Protein AF-A0A9P7AA26-F1 (afdb_monomer)

pLDDT: mean 82.55, std 15.74, range [31.17, 95.56]

Organism: NCBI:txid116603

Secondary structure (DSSP, 8-state):
-EETTEEPP--TTTTT-EEE-SS-TTPPPSSEE--HHHHTEEEEETTEEEEEEEEEE-STTPPPHHHHHHHTT---S--S-S------

Foldseek 3Di:
DDDPHDDDDDAVLVVPDEAEWQDDVPDDAPAWDFDPLQQQDWDQDPVGIHGHHYTYHPPPPGDDPCVRCVVVPNDDPDPPDSDPPDDD

Solvent-accessible surface area (backbone atoms only — not comparable to full-atom values): 5657 Å² total; per-residue (Å²): 78,81,53,97,93,42,81,43,92,68,48,60,33,81,76,66,47,66,46,74,34,70,58,60,93,90,58,82,73,91,42,58,47,69,50,78,77,32,51,69,35,76,44,82,53,100,92,44,79,44,58,34,23,43,27,40,40,57,46,94,85,46,61,55,73,68,55,34,35,49,75,73,71,47,76,74,94,57,89,69,63,86,73,76,70,73,94,124

Structure (mmCIF, N/CA/C/O backbone):
data_AF-A0A9P7AA26-F1
#
_entry.id   AF-A0A9P7AA26-F1
#
loop_
_atom_site.group_PDB
_atom_site.id
_atom_site.type_symbol
_atom_site.label_atom_id
_atom_site.label_alt_id
_atom_site.label_comp_id
_atom_site.label_asym_id
_atom_site.label_entity_id
_atom_site.label_seq_id
_atom_site.pdbx_PDB_ins_code
_atom_site.Cartn_x
_atom_site.Cartn_y
_atom_site.Cartn_z
_atom_site.occupancy
_atom_site.B_iso_or_equiv
_atom_site.auth_seq_id
_atom_site.auth_comp_id
_atom_site.auth_asym_id
_atom_site.auth_atom_id
_atom_site.pdbx_PDB_model_num
ATOM 1 N N . HIS A 1 1 ? 8.113 -2.728 -18.191 1.00 79.56 1 HIS A N 1
ATOM 2 C CA . HIS A 1 1 ? 7.382 -1.899 -19.168 1.00 79.56 1 HIS A CA 1
ATOM 3 C C . HIS A 1 1 ? 8.041 -2.023 -20.522 1.00 79.56 1 HIS A C 1
ATOM 5 O O . HIS A 1 1 ? 9.242 -2.258 -20.588 1.00 79.56 1 HIS A O 1
ATOM 11 N N . TRP A 1 2 ? 7.253 -1.930 -21.588 1.00 85.81 2 TRP A N 1
ATOM 12 C CA . TRP A 1 2 ? 7.772 -2.024 -22.945 1.00 85.81 2 TRP A CA 1
ATOM 13 C C . TRP A 1 2 ? 8.397 -0.691 -23.353 1.00 85.81 2 TRP A C 1
ATOM 15 O O . TRP A 1 2 ? 7.734 0.341 -23.262 1.00 85.81 2 TRP A O 1
ATOM 25 N N . VAL A 1 3 ? 9.659 -0.719 -23.766 1.00 90.00 3 VAL A N 1
ATOM 26 C CA . VAL A 1 3 ? 10.400 0.440 -24.278 1.00 90.00 3 VAL A CA 1
ATOM 27 C C . VAL A 1 3 ? 11.198 -0.045 -25.475 1.00 90.00 3 VAL A C 1
ATOM 29 O O . VAL A 1 3 ? 11.813 -1.102 -25.396 1.00 90.00 3 VAL A O 1
ATOM 32 N N . ASP A 1 4 ? 11.155 0.682 -26.589 1.00 91.00 4 ASP A N 1
ATOM 33 C CA . ASP A 1 4 ? 11.991 0.423 -27.770 1.00 91.00 4 ASP A CA 1
ATOM 34 C C . ASP A 1 4 ? 12.036 -1.057 -28.206 1.00 91.00 4 ASP A C 1
ATOM 36 O O . ASP A 1 4 ? 13.098 -1.639 -28.423 1.00 91.00 4 ASP A O 1
ATOM 40 N N . GLY A 1 5 ? 10.870 -1.705 -28.285 1.00 93.81 5 GLY A N 1
ATOM 41 C CA . GLY A 1 5 ? 10.762 -3.072 -28.807 1.00 93.81 5 GLY A CA 1
ATOM 42 C C . GLY A 1 5 ? 11.227 -4.187 -27.863 1.00 93.81 5 GLY A C 1
ATOM 43 O O . GLY A 1 5 ? 11.343 -5.327 -28.309 1.00 93.81 5 GLY A O 1
ATOM 44 N N . HIS A 1 6 ? 11.469 -3.903 -26.581 1.00 89.06 6 HIS A N 1
ATOM 45 C CA . HIS A 1 6 ? 11.790 -4.920 -25.580 1.00 89.06 6 HIS A CA 1
ATOM 46 C C . HIS A 1 6 ? 11.147 -4.616 -24.220 1.00 89.06 6 HIS A C 1
ATOM 48 O O . HIS A 1 6 ? 10.720 -3.497 -23.924 1.00 89.0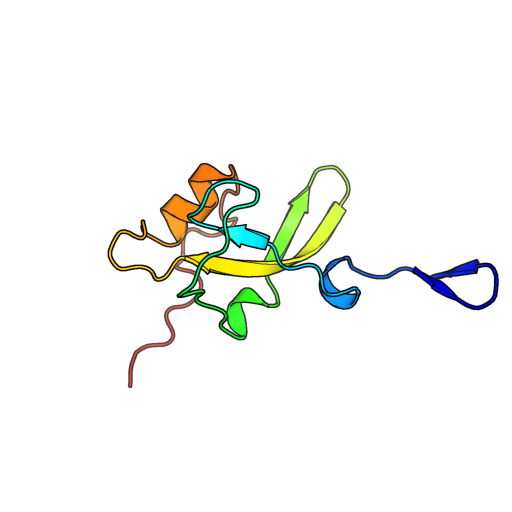6 6 HIS A O 1
ATOM 54 N N . PHE A 1 7 ? 11.056 -5.635 -23.362 1.00 84.88 7 PHE A N 1
ATOM 55 C CA . PHE A 1 7 ? 10.561 -5.463 -22.000 1.00 84.88 7 PHE A CA 1
ATOM 56 C C . PHE A 1 7 ? 11.710 -5.063 -21.076 1.00 84.88 7 PHE A C 1
ATOM 58 O O . PHE A 1 7 ? 12.661 -5.822 -20.892 1.00 84.88 7 PHE A O 1
ATOM 65 N N . LYS A 1 8 ? 11.599 -3.886 -20.460 1.00 89.00 8 LYS A N 1
ATOM 66 C CA . LYS A 1 8 ? 12.486 -3.438 -19.388 1.00 89.00 8 LYS A CA 1
ATOM 67 C C . LYS A 1 8 ? 11.836 -3.706 -18.039 1.00 89.00 8 LYS A C 1
ATOM 69 O O . LYS A 1 8 ? 10.678 -3.328 -17.833 1.00 89.00 8 LYS A O 1
ATOM 74 N N . ASP A 1 9 ? 12.578 -4.303 -17.115 1.00 83.31 9 ASP A N 1
ATOM 75 C CA . ASP A 1 9 ? 12.083 -4.524 -15.760 1.00 83.31 9 ASP A CA 1
ATOM 76 C C . ASP A 1 9 ? 11.655 -3.198 -15.105 1.00 83.31 9 ASP A C 1
ATOM 78 O O . ASP A 1 9 ? 12.278 -2.144 -15.284 1.00 83.31 9 ASP A O 1
ATOM 82 N N . THR A 1 10 ? 10.512 -3.220 -14.432 1.00 85.75 10 THR A N 1
ATOM 83 C CA . THR A 1 10 ? 9.963 -2.064 -13.726 1.00 85.75 10 THR A CA 1
ATOM 84 C C . THR A 1 10 ? 8.962 -2.529 -12.684 1.00 85.75 10 THR A C 1
ATOM 86 O O . THR A 1 10 ? 8.219 -3.485 -12.903 1.00 85.75 10 THR A O 1
ATOM 89 N N . SER A 1 11 ? 8.893 -1.811 -11.569 1.00 82.88 11 SER A N 1
ATOM 90 C CA . SER A 1 11 ? 7.885 -2.084 -10.551 1.00 82.88 11 SER A CA 1
ATOM 91 C C . SER A 1 11 ? 6.527 -1.503 -10.955 1.00 82.88 11 SER A C 1
ATOM 93 O O . SER A 1 11 ? 6.449 -0.467 -11.622 1.00 82.88 11 SER A O 1
ATOM 95 N N . LEU A 1 12 ? 5.438 -2.116 -10.485 1.00 79.19 12 LEU A N 1
ATOM 96 C CA . LEU A 1 12 ? 4.094 -1.549 -10.643 1.00 79.19 12 LEU A CA 1
A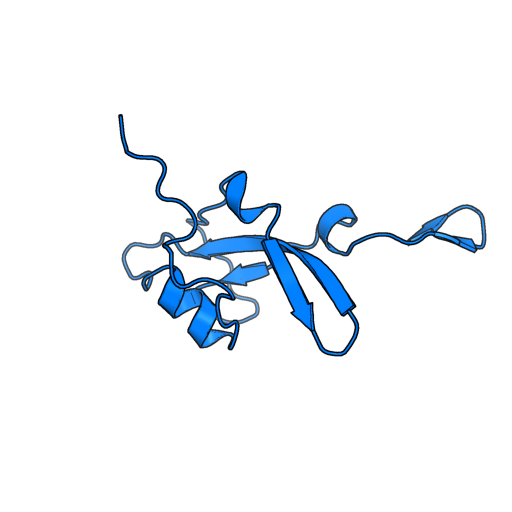TOM 97 C C . LEU A 1 12 ? 3.983 -0.157 -9.998 1.00 79.19 12 LEU A C 1
ATOM 99 O O . LEU A 1 12 ? 3.284 0.707 -10.521 1.00 79.19 12 LEU A O 1
ATOM 103 N N . LYS A 1 13 ? 4.738 0.095 -8.922 1.00 85.56 13 LYS A N 1
ATOM 104 C CA . LYS A 1 13 ? 4.870 1.421 -8.309 1.00 85.56 13 LYS A CA 1
ATOM 105 C C . LYS A 1 13 ? 5.415 2.459 -9.291 1.00 85.56 13 LYS A C 1
ATOM 107 O O . LYS A 1 13 ? 4.864 3.551 -9.383 1.00 85.56 13 LYS A O 1
ATOM 112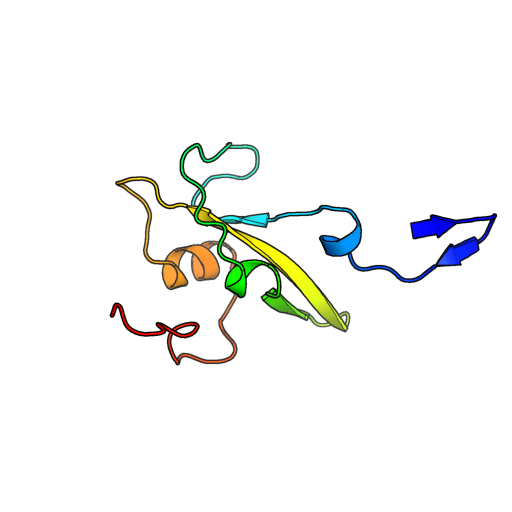 N N . THR A 1 14 ? 6.485 2.140 -10.024 1.00 85.31 14 THR A N 1
ATOM 113 C CA . THR A 1 14 ? 7.083 3.047 -11.024 1.00 85.31 14 THR A CA 1
ATOM 114 C C . THR A 1 14 ? 6.092 3.379 -12.138 1.00 85.31 14 THR A C 1
ATOM 116 O O . THR A 1 14 ? 6.108 4.484 -12.669 1.00 85.31 14 THR A O 1
ATOM 119 N N . LEU A 1 15 ? 5.193 2.443 -12.446 1.00 84.88 15 LEU A N 1
ATOM 120 C CA . LEU A 1 15 ? 4.099 2.640 -13.394 1.00 84.88 15 LEU A CA 1
ATOM 121 C C . LEU A 1 15 ? 2.895 3.403 -12.808 1.00 84.88 15 LEU A C 1
ATOM 123 O O . LEU A 1 15 ? 1.912 3.611 -13.511 1.00 84.88 15 LEU A O 1
ATOM 127 N N . GLY A 1 16 ? 2.961 3.830 -11.545 1.00 85.25 16 GLY A N 1
ATOM 128 C CA . GLY A 1 16 ? 1.931 4.633 -10.889 1.00 85.25 16 GLY A CA 1
ATOM 129 C C . GLY A 1 16 ? 0.860 3.833 -10.147 1.00 85.25 16 GLY A C 1
ATOM 130 O O . GLY A 1 16 ? -0.102 4.433 -9.668 1.00 85.25 16 GLY A O 1
ATOM 131 N N . LEU A 1 17 ? 0.998 2.508 -10.011 1.00 85.62 17 LEU A N 1
ATOM 132 C CA . LEU A 1 17 ? 0.046 1.725 -9.223 1.00 85.62 17 LEU A CA 1
ATOM 133 C C . LEU A 1 17 ? 0.147 2.089 -7.737 1.00 85.62 17 LEU A C 1
ATOM 135 O O . LEU A 1 17 ? 1.221 2.014 -7.133 1.00 85.62 17 LEU A O 1
ATOM 139 N N . ARG A 1 18 ? -1.005 2.413 -7.150 1.00 88.56 18 ARG A N 1
ATOM 140 C CA . ARG A 1 18 ? -1.190 2.636 -5.715 1.00 88.56 18 ARG A CA 1
ATOM 141 C C . ARG A 1 18 ? -2.338 1.773 -5.212 1.00 88.56 18 ARG A C 1
ATOM 143 O O . ARG A 1 18 ? -3.368 1.667 -5.878 1.00 88.56 18 ARG A O 1
ATOM 150 N N . ILE A 1 19 ? -2.156 1.148 -4.056 1.00 90.44 19 ILE A N 1
ATOM 151 C CA . ILE A 1 19 ? -3.133 0.229 -3.471 1.00 90.44 19 ILE A CA 1
ATOM 152 C C . ILE A 1 19 ? -3.857 0.950 -2.335 1.00 90.44 19 ILE A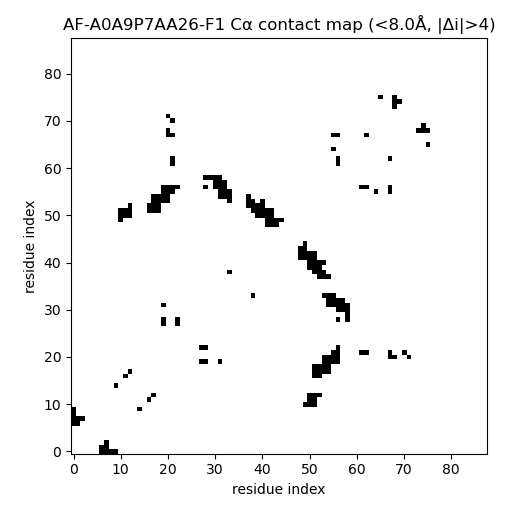 C 1
ATOM 154 O O . ILE A 1 19 ? -3.262 1.232 -1.297 1.00 90.44 19 ILE A O 1
ATOM 158 N N . GLN A 1 20 ? -5.142 1.246 -2.539 1.00 93.56 20 GLN A N 1
ATOM 159 C CA . GLN A 1 20 ? -6.000 1.859 -1.524 1.00 93.56 20 GLN A CA 1
ATOM 160 C C . GLN A 1 20 ? -6.479 0.806 -0.519 1.00 93.56 20 GLN A C 1
ATOM 162 O O . GLN A 1 20 ? -7.120 -0.175 -0.896 1.00 93.56 20 GLN A O 1
ATOM 167 N N . LEU A 1 21 ? -6.222 1.043 0.766 1.00 94.00 21 LEU A N 1
ATOM 168 C CA . LEU A 1 21 ? -6.679 0.220 1.885 1.00 94.00 21 LEU A CA 1
ATOM 169 C C . LEU A 1 21 ? -7.850 0.867 2.624 1.00 94.00 21 LEU A C 1
ATOM 171 O O . LEU A 1 21 ? -8.118 2.061 2.491 1.00 94.00 21 LEU A O 1
ATOM 175 N N . GLY A 1 22 ? -8.549 0.055 3.420 1.00 94.25 22 GLY A N 1
ATOM 176 C CA . GLY A 1 22 ? -9.631 0.502 4.301 1.00 94.25 22 GLY A CA 1
ATOM 177 C C . GLY A 1 22 ? -10.984 0.744 3.620 1.00 94.25 22 GLY A C 1
ATOM 178 O O . GLY A 1 22 ? -11.946 1.050 4.315 1.00 94.25 22 GLY A O 1
ATOM 179 N N . HIS A 1 23 ? -11.076 0.551 2.302 1.00 92.94 23 HIS A N 1
ATOM 180 C CA . HIS A 1 23 ? -12.311 0.598 1.512 1.00 92.94 23 HIS A CA 1
ATOM 181 C C . HIS A 1 23 ? -12.466 -0.663 0.656 1.00 92.94 23 HIS A C 1
ATOM 183 O O . HIS A 1 23 ? -11.519 -1.443 0.511 1.00 92.94 23 HIS A O 1
ATOM 189 N N . ARG A 1 24 ? -13.660 -0.889 0.096 1.00 89.50 24 ARG A N 1
ATOM 190 C CA . ARG A 1 24 ? -13.871 -2.004 -0.839 1.00 89.50 24 ARG A CA 1
ATOM 191 C C . ARG A 1 24 ? -13.138 -1.749 -2.155 1.00 89.50 24 ARG A C 1
ATOM 193 O O . ARG A 1 24 ? -12.894 -0.611 -2.543 1.00 89.50 24 ARG A O 1
ATOM 200 N N . VAL A 1 25 ? -12.822 -2.824 -2.873 1.00 85.38 25 VAL A N 1
ATOM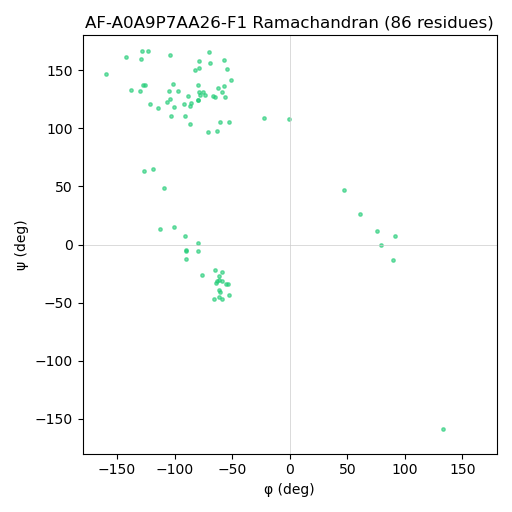 201 C CA . VAL A 1 25 ? -12.231 -2.727 -4.214 1.00 85.38 25 VAL A CA 1
ATOM 202 C C . VAL A 1 25 ? -13.147 -1.895 -5.119 1.00 85.38 25 VAL A C 1
ATOM 204 O O . VAL A 1 25 ? -14.336 -2.184 -5.228 1.00 85.38 25 VAL A O 1
ATOM 207 N N . GLY A 1 26 ? -12.585 -0.867 -5.758 1.00 85.56 26 GLY A N 1
ATOM 208 C CA . GLY A 1 26 ? -13.311 0.059 -6.633 1.00 85.56 26 GLY A CA 1
ATOM 209 C C . GLY A 1 26 ? -13.902 1.284 -5.926 1.00 85.56 26 GLY A C 1
ATOM 210 O O . GLY A 1 26 ? -14.258 2.246 -6.603 1.00 85.56 26 GLY A O 1
ATOM 211 N N . GLU A 1 27 ? -13.963 1.304 -4.592 1.00 90.81 27 GLU A N 1
ATOM 212 C CA . GLU A 1 27 ? -14.353 2.503 -3.849 1.00 90.81 27 GLU A CA 1
ATOM 213 C C . GLU A 1 27 ? -13.181 3.482 -3.739 1.00 90.81 27 GLU A C 1
ATOM 215 O O . GLU A 1 27 ? -12.042 3.111 -3.446 1.00 90.81 27 GLU A O 1
ATOM 220 N N . ARG A 1 28 ? -13.476 4.767 -3.939 1.00 90.56 28 ARG A N 1
ATOM 221 C CA . ARG A 1 28 ? -12.502 5.840 -3.756 1.00 90.56 28 ARG A CA 1
ATOM 222 C C . ARG A 1 28 ? -12.524 6.323 -2.309 1.00 90.56 28 ARG A C 1
ATOM 224 O O . ARG A 1 28 ? -13.568 6.732 -1.809 1.00 90.56 28 ARG A O 1
ATOM 231 N N . CYS A 1 29 ? -11.359 6.359 -1.669 1.00 94.12 29 CYS A N 1
ATOM 232 C CA . CYS A 1 29 ? -11.191 7.081 -0.413 1.00 94.12 29 CYS A CA 1
ATOM 233 C C . CYS A 1 29 ? -11.052 8.582 -0.695 1.00 94.12 29 CYS A C 1
ATOM 235 O O . CYS A 1 29 ? -10.248 8.987 -1.538 1.00 94.12 29 CYS A O 1
ATOM 237 N N . TYR A 1 30 ? -11.814 9.413 0.016 1.00 94.06 30 TYR A N 1
ATOM 238 C CA . TYR A 1 30 ? -11.685 10.874 -0.060 1.00 94.06 30 TYR A CA 1
ATOM 239 C C . TYR A 1 30 ? -10.699 11.444 0.963 1.00 94.06 30 TYR A C 1
ATOM 241 O O . TYR A 1 30 ? -10.296 12.594 0.826 1.00 94.06 30 TYR A O 1
ATOM 249 N N . ASN A 1 31 ? -10.281 10.641 1.948 1.00 95.00 31 ASN A N 1
ATOM 250 C CA . ASN A 1 31 ? -9.264 11.016 2.928 1.00 95.00 31 ASN A CA 1
ATOM 251 C C . ASN A 1 31 ? -8.120 9.982 3.001 1.00 95.00 31 ASN A C 1
ATOM 253 O O . ASN A 1 31 ? -7.965 9.309 4.025 1.00 95.00 31 ASN A O 1
ATOM 257 N N . PRO A 1 32 ? -7.353 9.777 1.913 1.00 93.44 3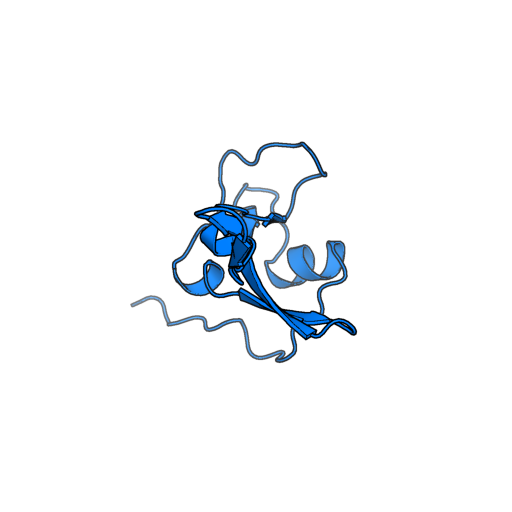2 PRO A N 1
ATOM 258 C CA . PRO A 1 32 ? -6.254 8.821 1.907 1.00 93.44 32 PRO A CA 1
ATOM 259 C C . PRO A 1 32 ? -5.032 9.356 2.667 1.00 93.44 32 PRO A C 1
ATOM 261 O O . PRO A 1 32 ? -4.534 10.453 2.408 1.00 93.44 32 PRO A O 1
ATOM 264 N N . ILE A 1 33 ? -4.481 8.539 3.560 1.00 92.06 33 ILE A N 1
ATOM 265 C CA . ILE A 1 33 ? -3.205 8.788 4.230 1.00 92.06 33 ILE A CA 1
ATOM 266 C C . ILE A 1 33 ? -2.089 8.242 3.337 1.00 92.06 33 ILE A C 1
ATOM 268 O O . ILE A 1 33 ? -1.838 7.036 3.283 1.00 92.06 33 ILE A O 1
ATOM 272 N N . SER A 1 34 ? -1.407 9.169 2.666 1.00 83.38 34 SER A N 1
ATOM 273 C CA . SER A 1 34 ? -0.411 8.900 1.623 1.00 83.38 34 SER A CA 1
ATOM 274 C C . SER A 1 34 ? 0.956 9.459 2.050 1.00 83.38 34 SER A C 1
ATOM 276 O O . SER A 1 34 ? 1.443 10.44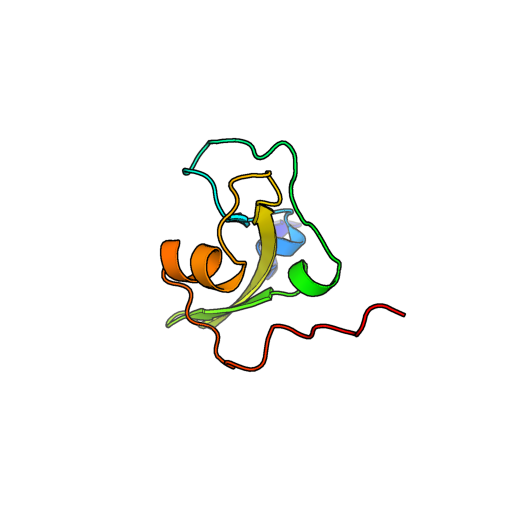0 1.493 1.00 83.38 34 SER A O 1
ATOM 278 N N . THR A 1 35 ? 1.558 8.927 3.120 1.00 77.75 35 THR A N 1
ATOM 279 C CA . THR A 1 35 ? 2.866 9.431 3.590 1.00 77.75 35 THR A CA 1
ATOM 280 C C . THR A 1 35 ? 4.013 8.884 2.739 1.00 77.75 35 THR A C 1
ATOM 282 O O . THR A 1 35 ? 3.896 7.817 2.135 1.00 77.75 35 THR A O 1
ATOM 285 N N . VAL A 1 36 ? 5.159 9.579 2.734 1.00 67.00 36 VAL A N 1
ATOM 286 C CA . VAL A 1 36 ? 6.386 9.108 2.058 1.00 67.00 36 VAL A CA 1
ATOM 287 C C . VAL A 1 36 ? 6.768 7.697 2.523 1.00 67.00 36 VAL A C 1
ATOM 289 O O . VAL A 1 36 ? 7.196 6.885 1.711 1.00 67.00 36 VAL A O 1
ATOM 292 N N . PHE A 1 37 ? 6.516 7.361 3.791 1.00 67.50 37 PHE A N 1
ATOM 293 C CA . PHE A 1 37 ? 6.779 6.029 4.339 1.00 67.50 37 PHE A CA 1
ATOM 294 C C . PHE A 1 37 ? 5.954 4.918 3.678 1.00 67.50 37 PHE A C 1
ATOM 296 O O . PHE A 1 37 ? 6.432 3.794 3.563 1.00 67.50 37 PHE A O 1
ATOM 303 N N . TYR A 1 38 ? 4.736 5.214 3.223 1.00 74.31 38 TYR A N 1
ATOM 304 C CA . TYR A 1 38 ? 3.850 4.230 2.588 1.00 74.31 38 TYR A CA 1
ATOM 305 C C . TYR A 1 38 ? 4.032 4.158 1.068 1.00 74.31 38 TYR A C 1
ATOM 307 O O . TYR A 1 38 ? 3.461 3.287 0.412 1.00 74.31 38 TYR A O 1
ATOM 315 N N . ASN A 1 39 ? 4.872 5.029 0.499 1.00 76.12 39 ASN A N 1
ATOM 316 C CA . ASN A 1 39 ? 5.262 4.932 -0.902 1.00 76.12 39 ASN A CA 1
ATOM 317 C C . ASN A 1 39 ? 6.282 3.818 -1.146 1.00 76.12 39 ASN A C 1
ATOM 319 O O . ASN A 1 39 ? 6.337 3.329 -2.266 1.00 76.12 39 ASN A O 1
ATOM 323 N N . ASP A 1 40 ? 7.092 3.427 -0.162 1.00 78.94 40 ASP A N 1
ATOM 324 C CA . ASP A 1 40 ? 8.116 2.374 -0.277 1.00 78.94 40 ASP A CA 1
ATOM 325 C C . ASP A 1 40 ? 7.725 1.112 0.503 1.00 78.94 40 ASP A C 1
ATOM 327 O O . ASP A 1 40 ? 8.503 0.560 1.280 1.00 78.94 40 ASP A O 1
ATOM 331 N N . PHE A 1 41 ? 6.489 0.651 0.312 1.00 84.94 41 PHE A N 1
ATOM 332 C CA . PHE A 1 41 ? 6.020 -0.567 0.957 1.00 84.94 41 PHE A CA 1
ATOM 333 C C . PHE A 1 41 ? 6.566 -1.798 0.222 1.00 84.94 41 PHE A C 1
ATOM 335 O O . PHE A 1 41 ? 6.432 -1.911 -0.996 1.00 84.94 41 PHE A O 1
ATOM 342 N N . VAL A 1 42 ? 7.181 -2.724 0.959 1.00 87.00 42 VAL A N 1
ATOM 343 C CA . VAL A 1 42 ? 7.777 -3.945 0.401 1.00 87.00 42 VAL A CA 1
ATOM 344 C C . VAL A 1 42 ? 6.911 -5.147 0.752 1.00 87.00 42 VAL A C 1
ATOM 346 O O . VAL A 1 42 ? 6.676 -5.430 1.926 1.00 87.00 42 VAL A O 1
ATOM 349 N N . ILE A 1 43 ? 6.468 -5.868 -0.274 1.00 87.19 43 ILE A N 1
ATOM 350 C CA . ILE A 1 43 ? 5.734 -7.128 -0.155 1.00 87.19 43 ILE A CA 1
ATOM 351 C C . ILE A 1 43 ? 6.678 -8.268 -0.506 1.00 87.19 43 ILE A C 1
ATOM 353 O O . ILE A 1 43 ? 7.355 -8.232 -1.532 1.00 87.19 43 ILE A O 1
ATOM 357 N N . LEU A 1 44 ? 6.690 -9.288 0.342 1.00 88.31 44 LEU A N 1
ATOM 358 C CA . LEU A 1 44 ? 7.331 -10.564 0.065 1.00 88.31 44 LEU A CA 1
ATOM 359 C C . LEU A 1 44 ? 6.238 -11.549 -0.357 1.00 88.31 44 LEU A C 1
ATOM 361 O O . LEU A 1 44 ? 5.327 -11.817 0.426 1.00 88.31 44 LEU A O 1
ATOM 365 N N . ASP A 1 45 ? 6.320 -12.056 -1.582 1.00 85.19 45 ASP A N 1
ATOM 366 C CA . ASP A 1 45 ? 5.430 -13.078 -2.136 1.00 85.19 45 ASP A CA 1
ATOM 367 C C . ASP A 1 45 ? 6.252 -14.288 -2.616 1.00 85.19 45 ASP A C 1
ATOM 369 O O . ASP A 1 45 ? 7.474 -14.213 -2.769 1.00 85.19 45 ASP A O 1
ATOM 373 N N . VAL A 1 46 ? 5.591 -15.412 -2.896 1.00 88.69 46 VAL A N 1
ATOM 374 C CA . VAL A 1 46 ? 6.223 -16.616 -3.465 1.00 88.69 46 VAL A CA 1
ATOM 375 C C . VAL A 1 46 ? 6.906 -16.341 -4.808 1.00 88.69 46 VAL A C 1
ATOM 377 O O . VAL A 1 46 ? 7.829 -17.055 -5.191 1.00 88.69 46 VAL A O 1
ATOM 380 N N . ASN A 1 47 ? 6.469 -15.290 -5.504 1.00 85.12 47 ASN A N 1
ATOM 381 C CA . ASN A 1 47 ? 7.001 -14.861 -6.793 1.00 85.12 47 ASN A CA 1
ATOM 382 C C . ASN A 1 47 ? 8.153 -13.848 -6.672 1.00 85.12 47 ASN A C 1
ATOM 384 O O . ASN A 1 47 ? 8.750 -13.491 -7.688 1.00 85.12 47 ASN A O 1
ATOM 388 N N . GLY A 1 48 ? 8.477 -13.386 -5.459 1.00 84.94 48 GLY A N 1
ATOM 389 C CA . GLY A 1 48 ? 9.598 -12.486 -5.206 1.00 84.94 48 GLY A CA 1
ATOM 390 C C . GLY A 1 48 ? 9.267 -11.295 -4.307 1.00 84.94 48 GLY A C 1
ATOM 391 O O . GLY A 1 48 ? 8.336 -11.307 -3.503 1.00 84.94 48 GLY A O 1
ATOM 392 N N . VAL A 1 49 ? 10.096 -10.257 -4.427 1.00 87.75 49 VAL A N 1
ATOM 393 C CA . VAL A 1 49 ? 10.008 -9.025 -3.637 1.00 87.75 49 VAL A CA 1
ATOM 394 C C . VAL A 1 49 ? 9.410 -7.920 -4.497 1.00 87.75 49 VAL A C 1
ATOM 396 O O . VAL A 1 49 ? 9.932 -7.610 -5.568 1.00 87.75 49 VAL A O 1
ATOM 399 N N . HIS A 1 50 ? 8.337 -7.297 -4.020 1.00 86.19 50 HIS A N 1
ATOM 400 C CA . HIS A 1 50 ? 7.608 -6.273 -4.758 1.00 86.19 50 HIS A CA 1
ATOM 401 C C . HIS A 1 50 ? 7.574 -4.959 -3.981 1.00 86.19 50 HIS A C 1
ATOM 403 O O . HIS A 1 50 ? 7.022 -4.891 -2.884 1.00 86.19 50 HIS A O 1
ATOM 409 N N . SER A 1 51 ? 8.110 -3.897 -4.579 1.00 86.81 51 SER A N 1
ATOM 410 C CA . SER A 1 51 ? 7.935 -2.534 -4.072 1.00 86.81 51 SER A CA 1
ATOM 411 C C . SER A 1 51 ? 6.640 -1.939 -4.620 1.00 86.81 51 SER A C 1
ATOM 413 O O . SER A 1 51 ? 6.462 -1.830 -5.839 1.00 86.81 51 SER A O 1
ATOM 415 N N . VAL A 1 52 ? 5.744 -1.537 -3.723 1.00 88.00 52 VAL A N 1
ATOM 416 C CA . VAL A 1 52 ? 4.437 -0.950 -4.037 1.00 88.00 52 VAL A CA 1
ATOM 417 C C . VAL A 1 52 ? 4.227 0.359 -3.276 1.00 88.00 52 VAL A C 1
ATOM 419 O O . VAL A 1 52 ? 4.872 0.614 -2.260 1.00 88.00 52 VAL A O 1
ATOM 422 N N . ALA A 1 53 ? 3.302 1.186 -3.760 1.00 90.25 53 ALA A N 1
ATOM 423 C CA . ALA A 1 53 ? 2.780 2.317 -3.003 1.00 90.25 53 ALA A CA 1
ATOM 424 C C . ALA A 1 53 ? 1.410 1.960 -2.412 1.00 90.25 53 ALA A C 1
ATOM 426 O O . ALA A 1 53 ? 0.576 1.347 -3.086 1.00 90.25 53 ALA A O 1
ATOM 427 N N . VAL A 1 54 ? 1.183 2.353 -1.162 1.00 90.44 54 VAL A N 1
ATOM 428 C CA . VAL A 1 54 ? -0.034 2.049 -0.404 1.00 90.44 54 VAL A CA 1
ATOM 429 C C . VAL A 1 54 ? -0.638 3.341 0.127 1.00 90.44 54 VAL A C 1
ATOM 431 O O . VAL A 1 54 ? 0.077 4.184 0.664 1.00 90.44 54 VAL A O 1
ATOM 434 N N . ASP A 1 55 ? -1.957 3.455 0.021 1.00 92.88 55 ASP A N 1
ATOM 435 C CA . ASP A 1 55 ? -2.735 4.541 0.606 1.00 92.88 55 ASP A CA 1
ATOM 436 C C . ASP A 1 55 ? -3.655 3.965 1.679 1.00 92.88 55 ASP A C 1
ATOM 438 O O . ASP A 1 55 ? -4.526 3.144 1.391 1.00 92.88 55 ASP A O 1
ATOM 442 N N . PHE A 1 56 ? -3.476 4.377 2.931 1.00 93.75 56 PHE A N 1
ATOM 443 C CA . PHE A 1 56 ? -4.373 3.965 4.012 1.00 93.75 56 PHE A CA 1
ATOM 444 C C . PHE A 1 56 ? -5.627 4.833 4.026 1.00 93.75 56 PHE A C 1
ATOM 446 O O . PHE A 1 56 ? -5.584 6.007 3.670 1.00 93.75 56 PHE A O 1
ATOM 453 N N . CYS A 1 57 ? -6.754 4.291 4.469 1.00 95.50 57 CYS A N 1
ATOM 454 C CA . CYS A 1 57 ? -7.927 5.105 4.754 1.00 95.50 57 CYS A CA 1
ATOM 455 C C . CYS A 1 57 ? -7.702 5.903 6.045 1.00 95.50 57 CYS A C 1
ATOM 457 O O . CYS A 1 57 ? -7.344 5.324 7.074 1.00 95.50 57 CYS A O 1
ATOM 459 N N . GLY A 1 58 ? -7.930 7.216 5.984 1.00 94.75 58 GLY A N 1
ATOM 460 C CA . GLY A 1 58 ? -7.946 8.127 7.129 1.00 94.75 58 GLY A CA 1
ATOM 461 C C . GLY A 1 58 ? -9.326 8.706 7.439 1.00 94.75 58 GLY A C 1
ATOM 462 O O . GLY A 1 58 ? -9.417 9.691 8.165 1.00 94.75 58 GLY A O 1
ATOM 463 N N . CYS A 1 59 ? -10.404 8.169 6.861 1.00 95.56 59 CYS A N 1
ATOM 464 C CA . CYS A 1 59 ? -11.771 8.587 7.189 1.00 95.56 59 CYS A CA 1
ATOM 465 C C . CYS A 1 59 ? -12.056 8.422 8.693 1.00 95.56 59 CYS A C 1
ATOM 467 O O . CYS A 1 59 ? -11.418 7.621 9.367 1.00 95.56 59 CYS A O 1
ATOM 469 N N . GLU A 1 60 ? -13.055 9.130 9.218 1.00 94.75 60 GLU A N 1
ATOM 470 C CA . GLU A 1 60 ? -13.401 9.097 10.650 1.00 94.75 60 GLU A CA 1
ATOM 471 C C . GLU A 1 60 ? -13.680 7.677 11.177 1.00 94.75 60 GLU A C 1
ATOM 473 O O . GLU A 1 60 ? -13.320 7.332 12.298 1.00 94.75 60 GLU A O 1
ATOM 478 N N . THR A 1 61 ? -14.261 6.820 10.338 1.00 93.25 61 THR A N 1
ATOM 479 C CA . THR A 1 61 ? -14.575 5.418 10.653 1.00 93.25 61 THR A CA 1
ATOM 480 C C . THR A 1 61 ? -13.453 4.437 10.297 1.00 93.25 61 THR A C 1
ATOM 482 O O . THR A 1 61 ? -13.651 3.217 10.354 1.00 93.25 61 THR A O 1
ATOM 485 N N . ALA A 1 62 ? -12.280 4.938 9.898 1.00 94.69 62 ALA A N 1
ATOM 486 C CA . ALA A 1 62 ? -11.170 4.101 9.479 1.00 94.69 62 ALA A CA 1
ATOM 487 C C . ALA A 1 62 ? -10.690 3.205 10.625 1.00 94.69 62 ALA A C 1
ATOM 489 O O . ALA A 1 62 ? -10.483 3.630 11.760 1.00 94.69 62 ALA A O 1
ATOM 490 N N . GLN A 1 63 ? -10.470 1.936 10.297 1.00 94.06 63 GLN A N 1
ATOM 491 C CA . GLN A 1 63 ? -9.827 0.997 11.207 1.00 94.06 63 GLN A CA 1
ATOM 492 C C . GLN A 1 63 ? -8.340 1.342 11.370 1.00 94.06 63 GLN A C 1
ATOM 494 O O . GLN A 1 63 ? -7.764 2.065 10.554 1.00 94.06 63 GLN A O 1
ATOM 499 N N . SER A 1 64 ? -7.687 0.773 12.388 1.00 92.69 64 SER A N 1
ATOM 500 C CA . SER A 1 64 ? -6.240 0.945 12.576 1.00 92.69 64 SER A CA 1
ATOM 501 C C . SER A 1 64 ? -5.452 0.537 11.320 1.00 92.69 64 SER A C 1
ATOM 503 O O . SER A 1 64 ? -5.878 -0.358 10.587 1.00 92.69 64 SER A O 1
ATOM 505 N N . LEU A 1 65 ? -4.281 1.144 11.082 1.00 90.69 65 LEU A N 1
ATOM 506 C CA . LEU A 1 65 ? -3.435 0.819 9.921 1.00 90.69 65 LEU A CA 1
ATOM 507 C C . LEU A 1 65 ? -3.146 -0.690 9.833 1.00 90.69 65 LEU A C 1
ATOM 509 O O . LEU A 1 65 ? -3.285 -1.298 8.774 1.00 90.69 65 LEU A O 1
ATOM 513 N N . THR A 1 66 ? -2.828 -1.320 10.966 1.00 89.69 66 THR A N 1
ATOM 514 C CA . THR A 1 66 ? -2.603 -2.769 11.041 1.00 89.69 66 THR A CA 1
ATOM 515 C C . THR A 1 66 ? -3.850 -3.552 10.641 1.00 89.69 66 THR A C 1
ATOM 517 O O . THR A 1 66 ? -3.759 -4.477 9.841 1.00 89.69 66 THR A O 1
ATOM 520 N N . THR A 1 67 ? -5.029 -3.170 11.135 1.00 92.56 67 THR A N 1
ATOM 521 C CA . THR A 1 67 ? -6.294 -3.821 10.758 1.00 92.56 67 THR A CA 1
ATOM 522 C C . THR A 1 67 ? -6.566 -3.696 9.258 1.00 92.56 67 THR A C 1
ATOM 524 O O . THR A 1 67 ? -6.978 -4.669 8.632 1.00 92.56 67 THR A O 1
ATOM 527 N N . GLN A 1 68 ? -6.297 -2.531 8.660 1.00 93.88 68 GLN A N 1
ATOM 528 C CA . GLN A 1 68 ? -6.473 -2.321 7.220 1.00 93.88 68 GLN A CA 1
ATOM 529 C C . GLN A 1 68 ? -5.576 -3.249 6.380 1.00 93.88 68 GLN A C 1
ATOM 531 O O . GLN A 1 68 ? -6.043 -3.784 5.376 1.00 93.88 68 GLN A O 1
ATOM 536 N N . LEU A 1 69 ? -4.331 -3.498 6.808 1.00 92.12 69 LEU A N 1
ATOM 537 C CA . LEU A 1 69 ? -3.439 -4.487 6.181 1.00 92.12 69 LEU A CA 1
ATOM 538 C C . LEU A 1 69 ? -3.966 -5.917 6.347 1.00 92.12 69 LEU A C 1
ATOM 540 O O . LEU A 1 69 ? -4.039 -6.681 5.384 1.00 92.12 69 LEU A O 1
ATOM 544 N N . LEU A 1 70 ? -4.384 -6.276 7.562 1.00 92.06 70 LEU A N 1
ATOM 545 C CA . LEU A 1 70 ? -4.881 -7.620 7.859 1.00 92.06 70 LEU A CA 1
ATOM 546 C C . LEU A 1 70 ? -6.168 -7.950 7.090 1.00 92.06 70 LEU A C 1
ATOM 548 O O . LEU A 1 70 ? -6.346 -9.092 6.667 1.00 92.06 70 LEU A O 1
ATOM 552 N N . HIS A 1 71 ? -7.035 -6.967 6.833 1.00 92.62 71 HIS A N 1
ATOM 553 C CA . HIS A 1 71 ? -8.230 -7.152 6.001 1.00 92.62 71 HIS A CA 1
ATOM 554 C C . HIS A 1 71 ? -7.912 -7.563 4.560 1.00 92.62 71 HIS A C 1
ATOM 556 O O . HIS A 1 71 ? -8.712 -8.265 3.943 1.00 92.62 71 HIS A O 1
ATOM 562 N N . ILE A 1 72 ? -6.739 -7.193 4.042 1.00 89.88 72 ILE A N 1
ATOM 563 C CA . ILE A 1 72 ? -6.256 -7.643 2.730 1.00 89.88 72 ILE A CA 1
ATOM 564 C C . ILE A 1 72 ? -5.236 -8.785 2.834 1.00 89.88 72 ILE A C 1
ATOM 566 O O . ILE A 1 72 ? -4.562 -9.111 1.860 1.00 89.88 72 ILE A O 1
ATOM 570 N N . ARG A 1 73 ? -5.147 -9.420 4.012 1.00 90.50 73 ARG A N 1
ATOM 571 C CA . ARG A 1 73 ? -4.247 -10.543 4.324 1.00 90.50 73 ARG A CA 1
ATOM 572 C C . ARG A 1 73 ? -2.763 -10.207 4.177 1.00 90.50 73 ARG A C 1
ATOM 574 O O . ARG A 1 73 ? -1.950 -11.098 3.944 1.00 90.50 73 ARG A O 1
ATOM 581 N N . TRP A 1 74 ? -2.398 -8.937 4.325 1.00 90.12 74 TRP A N 1
ATOM 582 C CA . TRP A 1 74 ? -1.000 -8.532 4.386 1.00 90.12 74 TRP A CA 1
ATOM 583 C C . TRP A 1 74 ? -0.543 -8.539 5.834 1.00 90.12 74 TRP A C 1
ATOM 585 O O . TRP A 1 74 ? -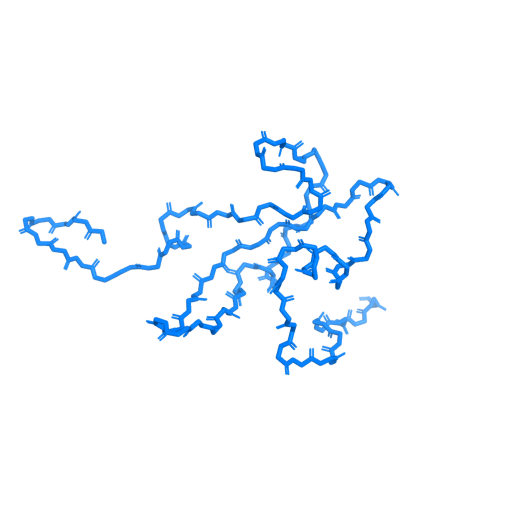0.972 -7.725 6.651 1.00 90.12 74 TRP A O 1
ATOM 595 N N . PHE A 1 75 ? 0.326 -9.491 6.148 1.00 87.56 75 PHE A N 1
ATOM 596 C CA . PHE A 1 75 ? 0.888 -9.647 7.478 1.00 87.56 75 PHE A CA 1
ATOM 597 C C . PHE A 1 75 ? 2.196 -8.858 7.558 1.00 87.56 75 PHE A C 1
ATOM 599 O O . PHE A 1 75 ? 3.107 -9.121 6.770 1.00 87.56 75 PHE A O 1
ATOM 606 N N . PRO A 1 76 ? 2.313 -7.883 8.474 1.00 80.25 76 PRO A N 1
ATOM 607 C CA . PRO A 1 76 ? 3.559 -7.158 8.661 1.00 80.25 76 PRO A CA 1
ATOM 608 C C . PRO A 1 76 ? 4.687 -8.128 9.023 1.00 80.25 76 PRO A C 1
ATOM 610 O O . PRO A 1 76 ? 4.543 -8.930 9.944 1.00 80.25 76 PRO A O 1
ATOM 613 N N . ALA A 1 77 ? 5.828 -8.026 8.338 1.00 74.94 77 ALA A N 1
ATOM 614 C CA . ALA A 1 77 ? 7.022 -8.798 8.691 1.00 74.94 77 ALA A CA 1
ATOM 615 C C . ALA A 1 77 ? 7.584 -8.401 10.070 1.00 74.94 77 ALA A C 1
ATOM 617 O O . ALA A 1 77 ? 8.286 -9.177 10.713 1.00 74.94 77 ALA A O 1
ATOM 618 N N . THR A 1 78 ? 7.266 -7.192 10.540 1.00 67.00 78 THR A N 1
ATOM 619 C CA . THR A 1 78 ? 7.631 -6.691 11.862 1.00 67.00 78 THR A CA 1
ATOM 620 C C . THR A 1 78 ? 6.407 -6.108 12.567 1.00 67.00 78 THR A C 1
ATOM 622 O O . THR A 1 78 ? 5.667 -5.299 12.011 1.00 67.00 78 THR A O 1
ATOM 625 N N . SER A 1 79 ? 6.202 -6.500 13.828 1.00 57.25 79 SER A N 1
ATOM 626 C CA . SER A 1 79 ? 5.137 -5.959 14.693 1.00 57.25 79 SER A CA 1
ATOM 627 C C . SER A 1 79 ? 5.496 -4.604 15.308 1.00 57.25 79 SER A C 1
ATOM 629 O O . SE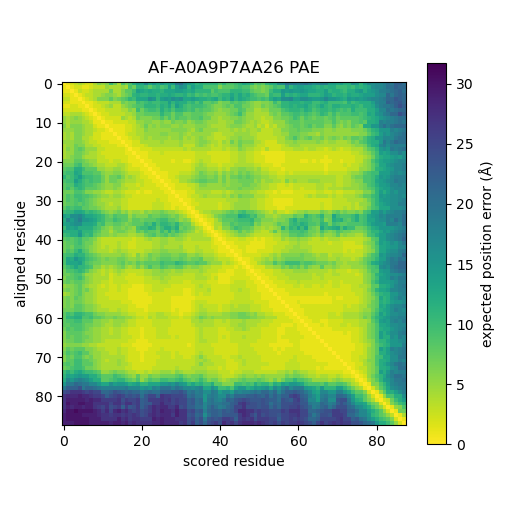R A 1 79 ? 4.672 -3.985 15.981 1.00 57.25 79 SER A O 1
ATOM 631 N N . VAL A 1 80 ? 6.732 -4.134 15.099 1.00 52.34 80 VAL A N 1
ATOM 632 C CA . VAL A 1 80 ? 7.133 -2.778 15.468 1.00 52.34 80 VAL A CA 1
ATOM 633 C C . VAL A 1 80 ? 6.427 -1.847 14.501 1.00 52.34 80 VAL A C 1
ATOM 635 O O . VAL A 1 80 ? 6.869 -1.689 13.367 1.00 52.34 80 VAL A O 1
ATOM 638 N N . ASN A 1 81 ? 5.292 -1.316 14.964 1.00 48.44 81 ASN A N 1
ATOM 639 C CA . ASN A 1 81 ? 4.602 -0.122 14.487 1.00 48.44 81 ASN A CA 1
ATOM 640 C C . ASN A 1 81 ? 5.353 0.537 13.315 1.00 48.44 81 ASN A C 1
ATOM 642 O O . ASN A 1 81 ? 6.436 1.066 13.589 1.00 48.44 81 ASN A O 1
ATOM 646 N N . PRO A 1 82 ? 4.862 0.469 12.056 1.00 47.31 82 PRO A N 1
ATOM 647 C CA . PRO A 1 82 ? 5.574 1.020 10.904 1.00 47.31 82 PRO A CA 1
ATOM 648 C C . PRO A 1 82 ? 5.901 2.472 11.243 1.00 47.31 82 PRO A C 1
ATOM 650 O O . PRO A 1 82 ? 4.999 3.284 11.399 1.00 47.31 82 PRO A O 1
ATOM 653 N N . ARG A 1 83 ? 7.183 2.702 11.544 1.00 43.59 83 ARG A N 1
ATOM 654 C CA . ARG A 1 83 ? 7.703 3.705 12.488 1.00 43.59 83 ARG A CA 1
ATOM 655 C C . ARG A 1 83 ? 6.741 4.872 12.759 1.00 43.59 83 ARG A C 1
ATOM 657 O O . ARG A 1 83 ? 6.626 5.773 11.935 1.00 43.59 83 ARG A O 1
ATOM 664 N N . LYS A 1 84 ? 6.143 4.934 13.960 1.00 37.06 84 LYS A N 1
ATOM 665 C CA . LYS A 1 84 ? 5.846 6.251 14.547 1.00 37.06 84 LYS A CA 1
ATOM 666 C C . LYS A 1 84 ? 7.202 6.919 14.759 1.00 37.06 84 LYS A C 1
ATOM 668 O O . LYS A 1 84 ? 7.882 6.622 15.737 1.00 37.06 84 LYS A O 1
ATOM 673 N N . ILE A 1 85 ? 7.613 7.773 13.830 1.00 41.00 85 ILE A N 1
ATOM 674 C CA . ILE A 1 85 ? 8.426 8.916 14.229 1.00 41.00 85 ILE A CA 1
ATOM 675 C C . ILE A 1 85 ? 7.495 9.756 15.102 1.00 41.00 85 ILE A C 1
ATOM 677 O O . ILE A 1 85 ? 6.332 9.961 14.744 1.00 41.00 85 ILE A O 1
ATOM 681 N N . GLY A 1 86 ? 7.963 10.077 16.307 1.00 31.95 86 GLY A N 1
ATOM 682 C CA . GLY A 1 86 ? 7.213 10.853 17.278 1.00 31.95 86 GLY A CA 1
ATOM 683 C C . GLY A 1 86 ? 6.682 12.131 16.645 1.00 31.95 86 GLY A C 1
ATOM 684 O O . GLY A 1 86 ? 7.334 12.747 15.809 1.00 31.95 86 GLY A O 1
ATOM 685 N N . TRP A 1 87 ? 5.468 12.488 17.034 1.00 37.56 87 TRP A N 1
ATOM 686 C CA . TRP A 1 87 ? 5.070 13.881 17.035 1.00 37.56 87 TRP A CA 1
ATOM 687 C C . TRP A 1 87 ? 6.024 14.608 17.993 1.00 37.56 87 TRP A C 1
ATOM 689 O O . TRP A 1 87 ? 5.954 14.415 19.199 1.00 37.56 87 TRP A O 1
ATOM 699 N N . GLU A 1 88 ? 6.953 15.364 17.427 1.00 31.17 88 GLU A N 1
ATOM 700 C CA . GLU A 1 88 ? 7.360 16.697 17.876 1.00 31.17 88 GLU A CA 1
ATOM 701 C C . GLU A 1 88 ? 7.360 17.588 16.632 1.00 31.17 88 GLU A C 1
ATOM 703 O O . GLU A 1 88 ? 7.827 17.109 15.569 1.00 31.17 88 GLU A O 1
#

Radius of gyration: 14.91 Å; Cα contacts (8 Å, |Δi|>4): 105; chains: 1; bounding box: 27×33×47 Å

Mean predicted aligned error: 7.68 Å

Sequence (88 aa):
HWVDGHFKDTSLKTLGLRIQLGHRVGERCYNPISTVFYNDFVILDVNGVHSVAVDFCGCETAQSLTTQLLHIRWFPATSVNPRKIGWE

InterPro domains:
  IPR041457 CxC2-like cysteine cluster, KDZ transposase-associated [PF18803] (12-84)